Protein AF-A0A966XSU4-F1 (afdb_monomer_lite)

Secondary structure (DSSP, 8-state):
----------SEEEE--SHHHHHHHHHHHTTS---EEEE-

Radius of gyration: 12.94 Å; chains: 1; bounding box: 40×22×20 Å

Structure (mmCIF, N/CA/C/O backbone):
data_AF-A0A966XSU4-F1
#
_entry.id   AF-A0A966XSU4-F1
#
loop_
_atom_site.group_PDB
_atom_site.id
_atom_site.type_symbol
_atom_site.label_atom_id
_atom_site.label_alt_id
_atom_site.label_comp_id
_atom_site.label_asym_id
_atom_site.label_entity_id
_atom_site.label_seq_id
_atom_site.pdbx_PDB_ins_code
_atom_site.Cartn_x
_atom_site.Cartn_y
_atom_site.Cartn_z
_atom_site.occupancy
_atom_site.B_iso_or_equiv
_atom_site.auth_seq_id
_atom_site.auth_comp_id
_atom_site.auth_asym_id
_atom_site.auth_atom_id
_atom_site.pdbx_PDB_model_num
ATOM 1 N N . MET A 1 1 ? -30.697 -17.894 -1.670 1.00 54.22 1 MET A N 1
ATOM 2 C CA . MET A 1 1 ? -29.693 -17.194 -2.496 1.00 54.22 1 MET A CA 1
ATOM 3 C C . MET A 1 1 ? -28.977 -16.213 -1.579 1.00 54.22 1 MET A C 1
ATOM 5 O O . MET A 1 1 ? -29.299 -15.037 -1.560 1.00 54.22 1 MET A O 1
ATOM 9 N N . THR A 1 2 ? -28.140 -16.733 -0.681 1.00 55.44 2 THR A N 1
ATOM 10 C CA . THR A 1 2 ? -27.366 -15.920 0.265 1.00 55.44 2 THR A CA 1
ATOM 11 C C . THR A 1 2 ? -26.046 -15.608 -0.411 1.00 55.44 2 THR A C 1
ATOM 13 O O . THR A 1 2 ? -25.163 -16.460 -0.474 1.00 55.44 2 THR A O 1
ATOM 16 N N . ASP A 1 3 ? -25.973 -14.429 -1.009 1.00 65.56 3 ASP A N 1
ATOM 17 C CA . ASP A 1 3 ? -24.762 -13.948 -1.649 1.00 65.56 3 ASP A CA 1
ATOM 18 C C . ASP A 1 3 ? -23.805 -13.485 -0.543 1.00 65.56 3 ASP A C 1
ATOM 20 O O . ASP A 1 3 ? -24.041 -12.483 0.133 1.00 65.56 3 ASP A O 1
ATOM 24 N N . ASN A 1 4 ? -22.781 -14.293 -0.271 1.00 69.88 4 ASN A N 1
ATOM 25 C CA . ASN A 1 4 ? -21.753 -14.012 0.727 1.00 69.88 4 ASN A CA 1
ATOM 26 C C . ASN A 1 4 ? -20.787 -12.954 0.170 1.00 69.88 4 ASN A C 1
ATOM 28 O O . ASN A 1 4 ? -19.650 -13.265 -0.180 1.00 69.88 4 ASN A O 1
ATOM 32 N N . GLN A 1 5 ? -21.258 -11.715 0.027 1.00 69.19 5 GLN A N 1
ATOM 33 C CA . GLN A 1 5 ? -20.477 -10.602 -0.516 1.00 69.19 5 GLN A CA 1
ATOM 34 C C . GLN A 1 5 ? -19.676 -9.939 0.600 1.00 69.19 5 GLN A C 1
ATOM 36 O O . GLN A 1 5 ? -20.041 -8.882 1.115 1.00 69.19 5 GLN A O 1
ATOM 41 N N . SER A 1 6 ? -18.571 -10.572 0.990 1.00 71.88 6 SER A N 1
ATOM 42 C CA . SER A 1 6 ? -17.543 -9.892 1.777 1.00 71.88 6 SER A CA 1
ATOM 43 C C . SER A 1 6 ? -16.772 -8.975 0.830 1.00 71.88 6 SER A C 1
ATOM 45 O O . SER A 1 6 ? -15.868 -9.416 0.129 1.00 71.88 6 SER A O 1
ATOM 47 N N . SER A 1 7 ? -17.206 -7.718 0.732 1.00 80.38 7 SER A N 1
ATOM 48 C CA . SER A 1 7 ? -16.494 -6.697 -0.037 1.00 80.38 7 SER A CA 1
ATOM 49 C C . SER A 1 7 ? -15.311 -6.211 0.795 1.00 80.3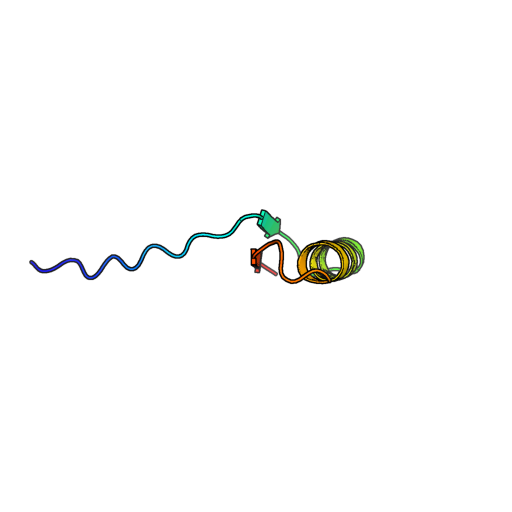8 7 SER A C 1
ATOM 51 O O . SER A 1 7 ? -15.516 -5.538 1.805 1.00 80.38 7 SER A O 1
ATOM 53 N N . ASP A 1 8 ? -14.089 -6.569 0.405 1.00 86.50 8 ASP A N 1
ATOM 54 C CA . ASP A 1 8 ? -12.885 -6.010 1.018 1.00 86.50 8 ASP A CA 1
ATOM 55 C C . ASP A 1 8 ? -12.687 -4.560 0.561 1.00 86.50 8 ASP A C 1
ATOM 57 O O . ASP A 1 8 ? -12.706 -4.251 -0.634 1.00 86.50 8 ASP A O 1
ATOM 61 N N . TYR A 1 9 ? -12.497 -3.665 1.530 1.00 92.69 9 TYR A N 1
ATOM 62 C CA . TYR A 1 9 ? -12.212 -2.255 1.294 1.00 92.69 9 TYR A CA 1
ATOM 63 C C . TYR A 1 9 ? -10.745 -1.973 1.591 1.00 92.69 9 TYR A C 1
ATOM 65 O O . TYR A 1 9 ? -10.223 -2.369 2.632 1.00 92.69 9 TYR A O 1
ATOM 73 N N . PHE A 1 10 ? -10.107 -1.241 0.682 1.00 95.69 10 PHE A N 1
ATOM 74 C CA . PHE A 1 10 ? -8.738 -0.768 0.827 1.00 95.69 10 PHE A CA 1
ATOM 75 C C . PHE A 1 10 ? -8.693 0.741 0.598 1.00 95.69 10 PHE A C 1
ATOM 77 O O . PHE A 1 10 ? -9.409 1.257 -0.261 1.00 95.69 10 PHE A O 1
ATOM 84 N N . ASP A 1 11 ? -7.822 1.442 1.318 1.00 96.62 11 ASP A N 1
ATOM 85 C CA . ASP A 1 11 ? -7.598 2.879 1.123 1.00 96.62 11 ASP A CA 1
ATOM 86 C C . ASP A 1 11 ? -6.869 3.161 -0.200 1.00 96.62 11 ASP A C 1
ATOM 88 O O . ASP A 1 11 ? -7.096 4.188 -0.840 1.00 96.62 11 ASP A O 1
ATOM 92 N N . TYR A 1 12 ? -6.008 2.233 -0.631 1.00 96.56 12 TYR A N 1
ATOM 93 C CA . TYR A 1 12 ? -5.276 2.318 -1.893 1.00 96.56 12 TYR A CA 1
ATOM 94 C C . TYR A 1 12 ? -5.223 0.973 -2.619 1.00 96.56 12 TYR A C 1
ATOM 96 O O . TYR A 1 12 ? -5.093 -0.083 -2.000 1.00 96.56 12 TYR A O 1
ATOM 104 N N . VAL A 1 13 ? -5.225 1.032 -3.954 1.00 96.94 13 VAL A N 1
ATOM 105 C CA . VAL A 1 13 ? -4.923 -0.106 -4.831 1.00 96.94 13 VAL A CA 1
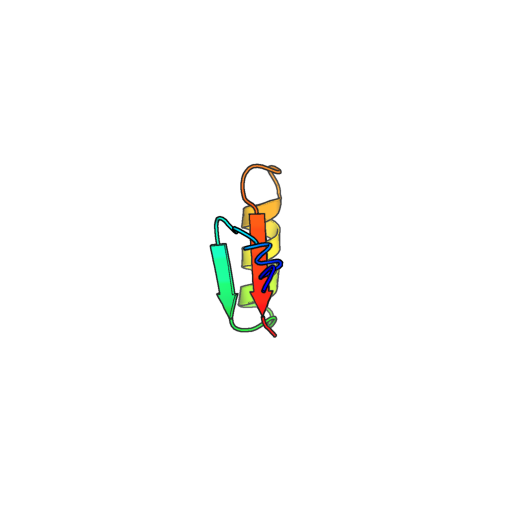ATOM 106 C C . VAL A 1 13 ? -3.734 0.262 -5.711 1.00 96.94 13 VAL A C 1
ATOM 108 O O . VAL A 1 13 ? -3.773 1.261 -6.430 1.00 96.94 13 VAL A O 1
ATOM 111 N N . ILE A 1 14 ? -2.672 -0.534 -5.650 1.00 97.38 14 ILE A N 1
ATOM 112 C CA . ILE A 1 14 ? -1.476 -0.386 -6.480 1.00 97.38 14 ILE A CA 1
ATOM 113 C C . ILE A 1 14 ? -1.469 -1.528 -7.492 1.00 97.38 14 ILE A C 1
ATOM 115 O O . ILE A 1 14 ? -1.574 -2.690 -7.111 1.00 97.38 14 ILE A O 1
ATOM 119 N N . VAL A 1 15 ? -1.327 -1.195 -8.775 1.00 96.62 15 VAL A N 1
ATOM 120 C CA . VAL A 1 15 ? -1.214 -2.172 -9.866 1.00 96.62 15 VAL A CA 1
ATOM 121 C C . VAL A 1 15 ? 0.231 -2.185 -10.364 1.00 96.62 15 VAL A C 1
ATOM 123 O O . VAL A 1 15 ? 0.733 -1.168 -10.845 1.00 96.62 15 VAL A O 1
ATOM 126 N N . GLY A 1 16 ? 0.890 -3.330 -10.222 1.00 95.50 16 GLY A N 1
ATOM 127 C CA . GLY A 1 16 ? 2.306 -3.575 -10.473 1.00 95.50 16 GLY A CA 1
ATOM 128 C C . GLY A 1 16 ? 3.149 -3.586 -9.190 1.00 95.50 16 GLY A C 1
ATOM 129 O O . GLY A 1 16 ? 3.377 -2.549 -8.565 1.00 95.50 16 GLY A O 1
ATOM 130 N N . GLY A 1 17 ? 3.697 -4.757 -8.844 1.00 95.62 17 GLY A N 1
ATOM 131 C CA . GLY A 1 17 ? 4.551 -4.999 -7.668 1.00 95.62 17 GLY A CA 1
ATOM 132 C C . GLY A 1 17 ? 6.039 -4.656 -7.826 1.00 9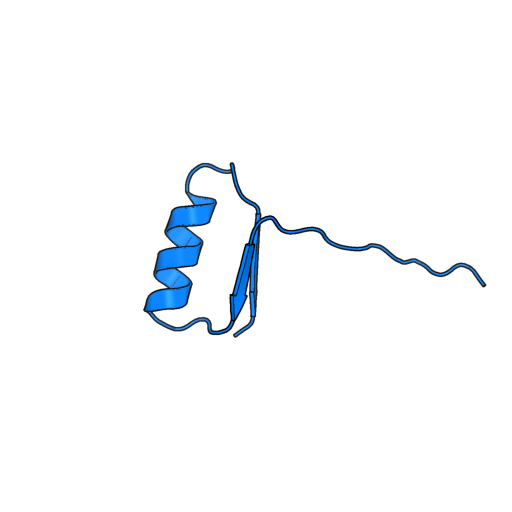5.62 17 GLY A C 1
ATOM 133 O O . GLY A 1 17 ? 6.841 -4.966 -6.947 1.00 95.62 17 GLY A O 1
ATOM 134 N N . GLY A 1 18 ? 6.433 -4.004 -8.926 1.00 96.56 18 GLY A N 1
ATOM 135 C CA . GLY A 1 18 ? 7.831 -3.651 -9.209 1.00 96.56 18 GLY A CA 1
ATOM 136 C C . GLY A 1 18 ? 8.460 -2.684 -8.191 1.00 96.56 18 GLY A C 1
ATOM 137 O O . GLY A 1 18 ? 7.864 -2.316 -7.180 1.00 96.56 18 GLY A O 1
ATOM 138 N N . THR A 1 19 ? 9.676 -2.206 -8.469 1.00 97.69 19 THR A N 1
ATOM 139 C CA . THR A 1 19 ? 10.455 -1.360 -7.536 1.00 97.69 19 THR A CA 1
ATOM 140 C C . THR A 1 19 ? 9.683 -0.142 -7.021 1.00 97.69 19 THR A C 1
ATOM 142 O O . THR A 1 19 ? 9.673 0.123 -5.819 1.00 97.69 19 THR A O 1
ATOM 145 N N . ALA A 1 20 ? 8.995 0.576 -7.910 1.00 97.06 20 ALA A N 1
ATOM 146 C CA . ALA A 1 20 ? 8.180 1.727 -7.538 1.00 97.06 20 ALA A CA 1
ATOM 147 C C . ALA A 1 20 ? 6.946 1.327 -6.708 1.00 97.06 20 ALA A C 1
ATOM 149 O O . ALA A 1 20 ? 6.674 1.959 -5.686 1.00 97.06 20 ALA A O 1
ATOM 150 N N . GLY A 1 21 ? 6.239 0.263 -7.109 1.00 97.69 21 GLY A N 1
ATOM 151 C CA . GLY A 1 21 ? 5.035 -0.222 -6.427 1.00 97.69 21 GLY A CA 1
ATOM 152 C C . GLY A 1 21 ? 5.323 -0.706 -5.008 1.00 97.69 21 GLY A C 1
ATOM 153 O O . GLY A 1 21 ? 4.657 -0.286 -4.064 1.00 97.69 21 GLY A O 1
ATOM 154 N N . SER A 1 22 ? 6.391 -1.486 -4.835 1.00 96.94 22 SER A N 1
ATOM 155 C CA . SER A 1 22 ? 6.833 -1.990 -3.530 1.00 96.94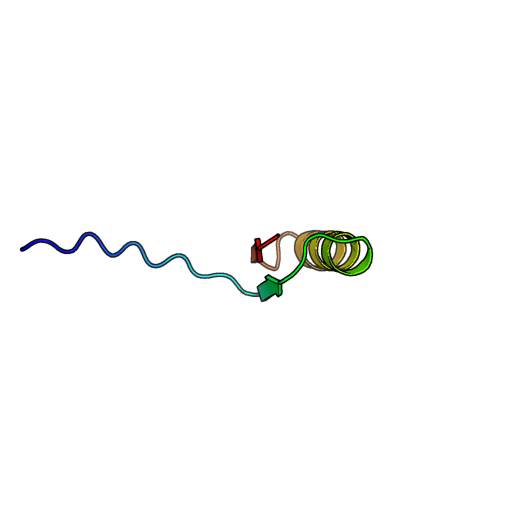 22 SER A CA 1
ATOM 156 C C . SER A 1 22 ? 7.269 -0.869 -2.576 1.00 96.94 22 SER A C 1
ATOM 158 O O . SER A 1 22 ? 6.900 -0.869 -1.400 1.00 96.94 22 SER A O 1
ATOM 160 N N . LEU A 1 23 ? 8.012 0.133 -3.067 1.00 97.25 23 LEU A N 1
ATOM 161 C CA . LEU A 1 23 ? 8.407 1.286 -2.247 1.00 97.25 23 LEU A CA 1
ATOM 162 C C . LEU A 1 23 ? 7.207 2.146 -1.840 1.00 97.25 23 LEU A C 1
ATOM 164 O O . LEU A 1 23 ? 7.160 2.631 -0.707 1.00 97.25 23 LEU A O 1
ATOM 168 N N . LEU A 1 24 ? 6.250 2.343 -2.748 1.00 96.44 24 LEU A N 1
ATOM 169 C CA . LEU A 1 24 ? 5.026 3.081 -2.461 1.00 96.44 24 LEU A CA 1
ATOM 170 C C . LEU A 1 24 ? 4.168 2.344 -1.426 1.00 96.44 24 LEU A C 1
ATOM 172 O O . LEU A 1 24 ? 3.777 2.958 -0.434 1.00 96.44 24 LEU A O 1
ATOM 176 N N . ALA A 1 25 ? 3.949 1.037 -1.606 1.00 97.19 25 ALA A N 1
ATOM 177 C CA . ALA A 1 25 ? 3.217 0.201 -0.657 1.00 97.19 25 ALA A CA 1
ATOM 178 C C . ALA A 1 25 ? 3.840 0.283 0.743 1.00 97.19 25 ALA A C 1
ATOM 180 O O . ALA A 1 25 ? 3.142 0.603 1.702 1.00 97.19 25 ALA A O 1
ATOM 181 N N . ASN A 1 26 ? 5.164 0.119 0.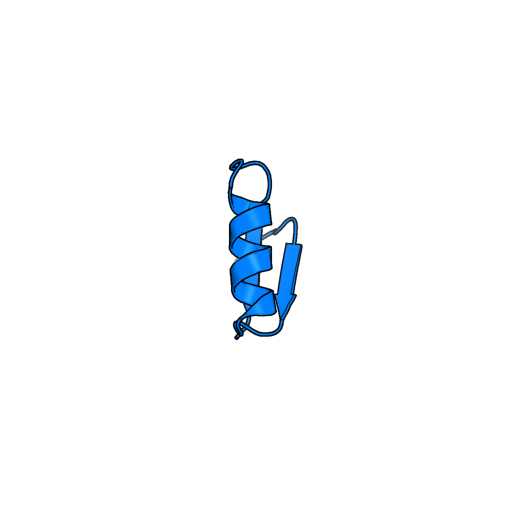848 1.00 96.75 26 ASN A N 1
ATOM 182 C CA . ASN A 1 26 ? 5.888 0.216 2.118 1.00 96.75 26 ASN A CA 1
ATOM 183 C C . ASN A 1 26 ? 5.728 1.587 2.799 1.00 96.75 26 ASN A C 1
ATOM 185 O O . ASN A 1 26 ? 5.612 1.672 4.019 1.00 96.75 26 ASN A O 1
ATOM 189 N N . ARG A 1 27 ? 5.703 2.683 2.028 1.00 96.38 27 ARG A N 1
ATOM 190 C CA . ARG A 1 27 ? 5.492 4.031 2.585 1.00 96.38 27 ARG A CA 1
ATOM 191 C C . ARG A 1 27 ? 4.061 4.236 3.075 1.00 96.38 27 ARG A C 1
ATOM 193 O O . ARG A 1 27 ? 3.880 4.807 4.147 1.00 96.38 27 ARG A O 1
ATOM 200 N N . LEU A 1 28 ? 3.066 3.785 2.311 1.00 96.62 28 LEU A N 1
ATOM 201 C CA . LEU A 1 28 ? 1.652 3.923 2.671 1.00 96.62 28 LEU A CA 1
ATOM 202 C C . LEU A 1 28 ? 1.301 3.090 3.913 1.00 96.62 28 LEU A C 1
ATOM 204 O O . LEU A 1 28 ? 0.580 3.568 4.788 1.00 96.62 28 LEU A O 1
ATOM 208 N N . THR A 1 29 ? 1.863 1.887 4.047 1.00 96.50 29 THR A N 1
ATOM 209 C CA . THR A 1 29 ? 1.576 0.999 5.185 1.00 96.50 29 THR A CA 1
ATOM 210 C C . THR A 1 29 ? 2.387 1.319 6.444 1.00 96.50 29 THR A C 1
ATOM 212 O O . THR A 1 29 ? 1.975 0.926 7.534 1.00 96.50 29 THR A O 1
ATOM 215 N N . SER A 1 30 ? 3.482 2.089 6.347 1.00 96.00 30 SER A N 1
ATOM 216 C CA . SER A 1 30 ? 4.424 2.369 7.452 1.00 96.00 30 SER A CA 1
ATOM 217 C C . SER A 1 30 ? 3.796 2.946 8.727 1.00 96.00 30 SER A C 1
ATOM 219 O O . SER A 1 30 ? 4.417 2.872 9.786 1.00 96.00 30 SER A O 1
ATOM 221 N N . GLY A 1 31 ? 2.619 3.567 8.643 1.00 92.00 31 GLY A N 1
ATOM 222 C CA . GLY A 1 31 ? 1.933 4.146 9.800 1.00 92.00 31 GLY A CA 1
ATOM 223 C C . GLY A 1 31 ? 0.735 3.348 10.309 1.00 92.00 31 GLY A C 1
ATOM 224 O O . GLY A 1 31 ? 0.029 3.872 11.166 1.00 92.00 31 GLY A O 1
ATOM 225 N N . ASN A 1 32 ? 0.433 2.170 9.742 1.00 88.31 32 ASN A N 1
ATOM 226 C CA . ASN A 1 32 ? -0.830 1.438 9.958 1.00 88.31 32 ASN A CA 1
ATOM 227 C C . ASN A 1 32 ? -2.098 2.291 9.727 1.00 88.31 32 ASN A C 1
ATOM 229 O O . ASN A 1 32 ? -3.181 1.941 10.184 1.00 88.31 32 ASN A O 1
ATOM 233 N N . LYS A 1 33 ? -1.961 3.421 9.024 1.00 93.44 33 LYS A N 1
ATOM 234 C CA . LYS A 1 33 ? -3.053 4.361 8.739 1.00 93.44 33 LYS A CA 1
ATOM 235 C C . LYS A 1 33 ? -3.841 3.988 7.496 1.00 93.44 33 LYS A C 1
ATOM 237 O O . LYS A 1 33 ? -4.996 4.372 7.395 1.00 93.44 33 LYS A O 1
ATOM 242 N N . PHE A 1 34 ? -3.189 3.306 6.563 1.00 96.56 34 PHE A N 1
ATOM 243 C CA . PHE A 1 34 ? -3.744 2.986 5.263 1.00 96.56 34 PHE A CA 1
ATOM 244 C C . PHE A 1 34 ? -3.618 1.492 4.998 1.00 96.56 34 PHE A C 1
ATOM 246 O O . PHE A 1 34 ? -2.566 0.886 5.222 1.00 96.56 34 PHE A O 1
ATOM 253 N N . THR A 1 35 ? -4.699 0.926 4.492 1.00 96.69 35 THR A N 1
ATOM 254 C CA . THR A 1 35 ? -4.791 -0.419 3.940 1.00 96.69 35 THR A CA 1
ATOM 255 C C . THR A 1 35 ? -4.514 -0.358 2.441 1.00 96.69 35 THR A C 1
ATOM 257 O O . THR A 1 35 ? -5.013 0.514 1.728 1.00 96.69 35 THR A O 1
ATOM 260 N N . VAL A 1 36 ? -3.663 -1.259 1.955 1.00 96.81 36 VAL A N 1
ATOM 261 C CA . VAL A 1 36 ? -3.206 -1.251 0.562 1.00 96.81 36 VAL A CA 1
ATOM 262 C C . VAL A 1 36 ? -3.427 -2.627 -0.041 1.00 96.81 36 VAL A C 1
ATOM 264 O O . VAL A 1 36 ? -2.926 -3.618 0.486 1.00 96.81 36 VAL A O 1
ATOM 267 N N . CYS A 1 37 ? -4.135 -2.675 -1.165 1.00 96.50 37 CYS A N 1
ATOM 268 C CA . CYS A 1 37 ? -4.164 -3.833 -2.047 1.00 96.50 37 CYS A CA 1
ATOM 269 C C . CYS A 1 37 ? -3.067 -3.667 -3.104 1.00 96.50 37 CYS A C 1
ATOM 271 O O . CYS A 1 37 ? -3.033 -2.660 -3.812 1.00 96.50 37 CYS A O 1
ATOM 273 N N . LEU A 1 38 ? -2.157 -4.634 -3.204 1.00 96.38 38 LEU A N 1
ATOM 274 C CA . LEU A 1 38 ? -1.144 -4.685 -4.256 1.00 96.38 38 LEU A CA 1
ATOM 275 C C . LEU A 1 38 ? -1.505 -5.815 -5.219 1.00 96.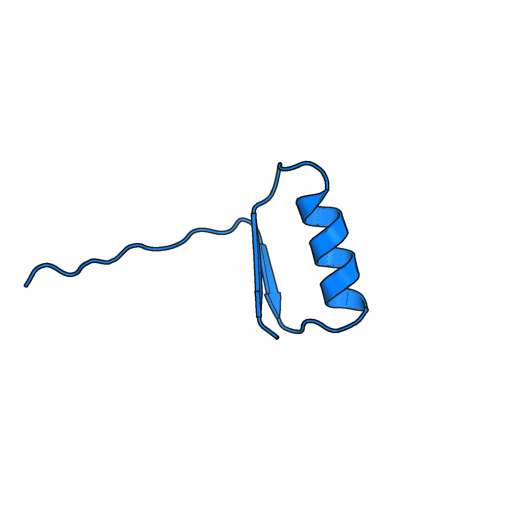38 38 LEU A C 1
ATOM 277 O O . LEU A 1 38 ? -1.612 -6.966 -4.803 1.00 96.38 38 LEU A O 1
ATOM 281 N N . LEU A 1 39 ? -1.684 -5.477 -6.490 1.00 95.75 39 LEU A N 1
ATOM 282 C CA . LEU A 1 39 ? -1.914 -6.423 -7.575 1.00 95.75 39 LEU A CA 1
ATOM 283 C C . LEU A 1 39 ? -0.631 -6.487 -8.403 1.00 95.75 39 LEU A C 1
ATOM 285 O O . LEU A 1 39 ? -0.217 -5.454 -8.922 1.00 95.75 39 LEU A O 1
ATOM 289 N N . GLU A 1 40 ? 0.019 -7.647 -8.485 1.00 90.88 40 GLU A N 1
ATOM 290 C CA . GLU A 1 40 ? 1.250 -7.831 -9.274 1.00 90.88 40 GLU A CA 1
ATOM 291 C C . GLU A 1 40 ? 0.955 -8.220 -10.724 1.00 90.88 40 GLU A C 1
ATOM 293 O O . GLU A 1 40 ? 0.169 -9.172 -10.935 1.00 90.88 40 GLU A O 1
#

Foldseek 3Di:
DDDPPPDDDWPEEAEDPDPVSVVVVCVQPVVVPTGYHYHD

Sequence (40 aa):
MTDNQSSDYFDYVIVGGGTAGSLLANRLTSGNKFTVCLLE

pLDDT: mean 90.48, std 11.78, range [54.22, 97.69]